Protein AF-A0A350AGD7-F1 (afdb_monomer_lite)

Foldseek 3Di:
DQAAAPVQRWRWDWDADPVGDIDIDIDDGDDPPDPPDDDDDDDPPDQRRGGVVNDDDDPCVVPPD

Secondary structure (DSSP, 8-state):
--EE-STT--EEEEEE-TT--EEEEEE------STT-PPPP--TT-TTTT-TT-PPPPHHHHH--

pLDDT: mean 95.66, std 3.43, range [76.12, 98.44]

Structure (mmCIF, N/CA/C/O backbone):
data_AF-A0A350AGD7-F1
#
_entry.id   AF-A0A350AGD7-F1
#
loop_
_atom_site.group_PDB
_atom_site.id
_atom_site.type_symbol
_atom_site.label_atom_id
_atom_site.label_alt_id
_atom_site.label_comp_id
_atom_site.label_asym_id
_atom_site.label_entity_id
_atom_site.label_seq_id
_atom_site.pdbx_PDB_ins_code
_atom_site.Cartn_x
_atom_site.Cartn_y
_atom_site.Cartn_z
_atom_site.occupancy
_atom_site.B_iso_or_equiv
_atom_site.auth_seq_id
_atom_site.auth_comp_id
_atom_site.auth_asym_id
_atom_site.auth_atom_id
_atom_site.pdbx_PDB_model_num
ATOM 1 N N . GLY A 1 1 ? -4.163 6.592 6.183 1.00 88.25 1 GLY A N 1
ATOM 2 C CA . GLY A 1 1 ? -3.916 7.400 4.976 1.00 88.25 1 GLY A CA 1
ATOM 3 C C . GLY A 1 1 ? -4.722 8.694 5.030 1.00 88.25 1 GLY A C 1
ATOM 4 O O . GLY A 1 1 ? -5.308 8.943 6.078 1.00 88.25 1 GLY A O 1
ATOM 5 N N . PRO A 1 2 ? -4.758 9.486 3.940 1.00 95.38 2 PRO A N 1
ATOM 6 C CA . PRO A 1 2 ? -4.220 9.105 2.639 1.00 95.38 2 PRO A CA 1
ATOM 7 C C . PRO A 1 2 ? -2.691 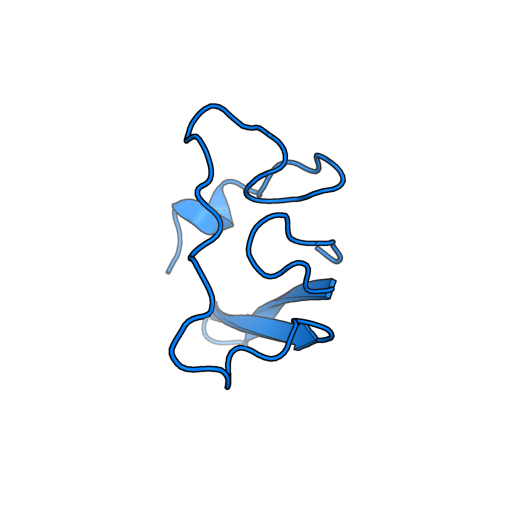8.983 2.645 1.00 95.38 2 PRO A C 1
ATOM 9 O O . PRO A 1 2 ? -2.027 9.505 3.539 1.00 95.38 2 PRO A O 1
ATOM 12 N N . GLY A 1 3 ? -2.141 8.231 1.699 1.00 96.38 3 GLY A N 1
ATOM 13 C CA . GLY A 1 3 ? -0.703 8.015 1.580 1.00 96.38 3 GLY A CA 1
ATOM 14 C C . GLY A 1 3 ? -0.304 7.526 0.195 1.00 96.38 3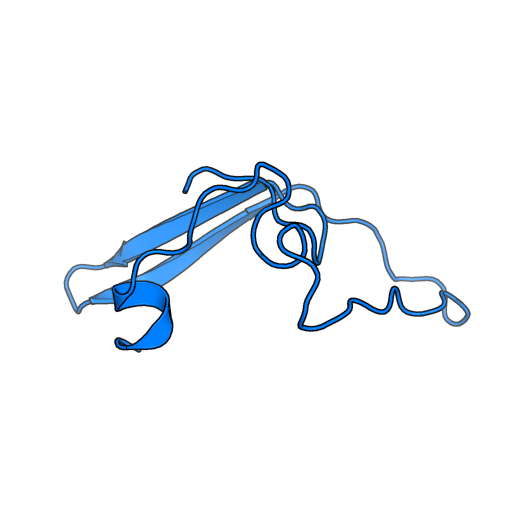 GLY A C 1
ATOM 15 O O . GLY A 1 3 ? -1.151 7.269 -0.656 1.00 96.38 3 GLY A O 1
ATOM 16 N N . ARG A 1 4 ? 1.003 7.394 -0.019 1.00 97.81 4 ARG A N 1
ATOM 17 C CA . ARG A 1 4 ? 1.590 6.727 -1.184 1.00 97.81 4 ARG A CA 1
ATOM 18 C C . ARG A 1 4 ? 2.212 5.423 -0.714 1.00 97.81 4 ARG A C 1
ATOM 20 O O . ARG A 1 4 ? 3.015 5.465 0.217 1.00 97.81 4 ARG A O 1
ATOM 27 N N . HIS A 1 5 ? 1.846 4.287 -1.289 1.00 97.88 5 HIS A N 1
ATOM 28 C CA . HIS A 1 5 ? 2.517 3.032 -0.971 1.00 97.88 5 HIS A CA 1
ATOM 29 C C . HIS A 1 5 ? 3.909 2.981 -1.605 1.00 97.88 5 HIS A C 1
ATOM 31 O O . HIS A 1 5 ? 4.113 3.531 -2.683 1.00 97.88 5 HIS A O 1
ATOM 37 N N . GLY A 1 6 ? 4.860 2.314 -0.944 1.00 96.69 6 GLY A N 1
ATOM 38 C CA . GLY A 1 6 ? 6.099 1.893 -1.606 1.00 96.69 6 GLY A CA 1
ATOM 39 C C . GLY A 1 6 ? 5.800 0.751 -2.574 1.00 96.69 6 GLY A C 1
ATOM 40 O O . GLY A 1 6 ? 5.907 0.905 -3.789 1.00 96.69 6 GLY A O 1
ATOM 41 N N . ILE A 1 7 ? 5.320 -0.376 -2.038 1.00 97.12 7 ILE A N 1
ATOM 42 C CA . ILE A 1 7 ? 4.774 -1.479 -2.846 1.00 97.12 7 ILE A CA 1
ATOM 43 C C . ILE A 1 7 ? 3.595 -0.962 -3.674 1.00 97.12 7 ILE A C 1
ATOM 45 O O . ILE A 1 7 ? 2.710 -0.319 -3.132 1.00 97.12 7 ILE A O 1
ATOM 49 N N . SER A 1 8 ? 3.556 -1.267 -4.972 1.00 97.62 8 SER A N 1
ATOM 50 C CA . SER A 1 8 ? 2.536 -0.810 -5.937 1.00 97.62 8 SER A CA 1
ATOM 51 C C . SER A 1 8 ? 2.521 0.690 -6.268 1.00 97.62 8 SER A C 1
ATOM 53 O O . SER A 1 8 ? 1.820 1.113 -7.170 1.00 97.62 8 SER A O 1
ATOM 55 N N . ASN A 1 9 ? 3.285 1.540 -5.571 1.00 97.50 9 ASN A N 1
ATOM 56 C CA . ASN A 1 9 ? 3.338 2.984 -5.853 1.00 97.50 9 ASN A CA 1
ATOM 57 C C . ASN A 1 9 ? 1.969 3.714 -5.825 1.00 97.50 9 ASN A C 1
ATOM 59 O O . ASN A 1 9 ? 1.861 4.873 -6.230 1.00 97.50 9 ASN A O 1
ATOM 63 N N . ALA A 1 10 ? 0.905 3.083 -5.337 1.00 98.19 10 ALA A N 1
ATOM 64 C CA . ALA A 1 10 ? -0.429 3.649 -5.418 1.00 98.19 10 ALA A CA 1
ATOM 65 C C . ALA A 1 10 ? -0.681 4.736 -4.382 1.00 98.19 10 ALA A C 1
ATOM 67 O O . ALA A 1 10 ? -0.124 4.736 -3.280 1.00 98.19 10 ALA A O 1
ATOM 68 N N . PHE A 1 11 ? -1.550 5.675 -4.742 1.00 98.19 11 PHE A N 1
ATOM 69 C CA . PHE A 1 11 ? -2.168 6.563 -3.776 1.00 98.19 11 PHE A CA 1
ATOM 70 C C . PHE A 1 11 ? -3.326 5.810 -3.124 1.00 98.19 11 PHE A C 1
ATOM 72 O O . PHE A 1 11 ? -4.177 5.262 -3.826 1.00 98.19 11 PHE A O 1
ATOM 79 N N . PHE A 1 12 ? -3.343 5.771 -1.796 1.00 97.88 12 PHE A N 1
ATOM 80 C CA . PHE A 1 12 ? -4.258 4.917 -1.048 1.00 97.88 12 PHE A CA 1
ATOM 81 C C . PHE A 1 12 ? -4.940 5.647 0.106 1.00 97.88 12 PHE A C 1
ATOM 83 O O . PHE A 1 12 ? -4.383 6.574 0.706 1.00 97.88 12 PHE A O 1
ATOM 90 N N . LEU A 1 13 ? -6.123 5.162 0.478 1.00 97.69 13 LEU A N 1
ATOM 91 C CA . LEU A 1 13 ? -6.836 5.508 1.703 1.00 97.69 13 LEU A CA 1
ATOM 92 C C . LEU A 1 13 ? -7.547 4.265 2.254 1.00 97.69 13 LEU A C 1
ATOM 94 O O . LEU A 1 13 ? -8.298 3.618 1.536 1.00 97.69 13 LEU A O 1
ATOM 98 N N . TYR A 1 14 ? -7.356 3.974 3.543 1.00 97.50 14 TYR A N 1
ATOM 99 C CA . TYR A 1 14 ? -8.119 2.945 4.254 1.00 97.50 14 TYR A CA 1
ATOM 100 C C . TYR A 1 14 ? -9.245 3.589 5.060 1.00 97.50 14 TYR A C 1
ATOM 102 O O . TYR A 1 14 ? -8.991 4.532 5.815 1.00 97.50 14 TYR A O 1
ATOM 110 N N . ILE A 1 15 ? -10.455 3.053 4.925 1.00 97.62 15 ILE A N 1
ATOM 111 C CA . ILE A 1 15 ? -11.641 3.402 5.717 1.00 97.62 15 ILE A CA 1
ATOM 112 C C . ILE A 1 15 ? -12.259 2.128 6.312 1.00 97.62 15 ILE A C 1
ATOM 114 O O . ILE A 1 15 ? -11.878 1.018 5.935 1.00 97.62 15 ILE A O 1
ATOM 118 N N . ARG A 1 16 ? -13.202 2.285 7.244 1.00 97.12 16 ARG A N 1
ATOM 119 C CA . ARG A 1 16 ? -14.041 1.190 7.745 1.00 97.12 16 ARG A CA 1
ATOM 120 C C . ARG A 1 16 ? -15.508 1.484 7.465 1.00 97.12 16 ARG A C 1
ATOM 122 O O . ARG A 1 16 ? -15.921 2.640 7.566 1.00 97.12 16 ARG A O 1
ATOM 129 N N . ASP A 1 17 ? -16.259 0.454 7.102 1.00 97.69 17 ASP A N 1
ATOM 130 C CA . ASP A 1 17 ? -17.716 0.527 6.995 1.00 97.69 17 ASP A CA 1
ATOM 131 C C . ASP A 1 17 ? -18.386 0.433 8.392 1.00 97.69 17 ASP A C 1
ATOM 133 O O . ASP A 1 17 ? -17.679 0.336 9.403 1.00 97.69 17 ASP A O 1
ATOM 137 N N . PRO A 1 18 ? -19.728 0.503 8.494 1.00 98.31 18 PRO A N 1
ATOM 138 C CA . PRO A 1 18 ? -20.426 0.420 9.780 1.00 98.31 18 PRO A CA 1
ATOM 139 C C . PRO A 1 18 ? -20.215 -0.888 10.556 1.00 98.31 18 PRO A C 1
ATOM 141 O O . PRO A 1 18 ? -20.269 -0.858 11.785 1.00 98.31 18 PRO A O 1
ATOM 144 N N . ASP A 1 19 ? -19.952 -2.000 9.865 1.00 97.44 19 ASP A N 1
ATOM 145 C CA . ASP A 1 19 ? -19.678 -3.311 10.473 1.00 97.44 19 ASP A CA 1
ATOM 146 C C . ASP A 1 19 ? -18.185 -3.499 10.798 1.00 97.44 19 ASP A C 1
ATOM 148 O O . ASP A 1 19 ? -17.766 -4.503 11.377 1.00 97.44 19 ASP A O 1
ATOM 152 N N . GLY A 1 20 ? -17.368 -2.498 10.472 1.00 96.25 20 GLY A N 1
ATOM 153 C CA . GLY A 1 20 ? -15.943 -2.475 10.735 1.00 96.25 20 GLY A CA 1
ATOM 154 C C . GLY A 1 20 ? -15.105 -3.122 9.639 1.00 96.25 20 GLY A C 1
ATOM 155 O O . GLY A 1 20 ? -13.895 -3.197 9.819 1.00 96.25 20 GLY A O 1
ATOM 156 N N . HIS A 1 21 ? -15.657 -3.537 8.500 1.00 96.88 21 HIS A N 1
ATOM 157 C CA . HIS A 1 21 ? -14.866 -4.078 7.397 1.00 96.88 21 HIS A CA 1
ATOM 158 C C . HIS A 1 21 ? -13.930 -3.014 6.819 1.00 96.88 21 HIS A C 1
ATOM 160 O O . HIS A 1 21 ? -14.336 -1.886 6.523 1.00 96.88 21 HIS A O 1
ATOM 166 N N . ARG A 1 22 ? -12.648 -3.363 6.658 1.00 97.75 22 ARG A N 1
ATOM 167 C CA . ARG A 1 22 ? -11.653 -2.464 6.068 1.00 97.75 22 ARG A CA 1
ATOM 168 C C . ARG A 1 22 ? -11.823 -2.397 4.555 1.00 97.75 22 ARG A C 1
ATOM 170 O O . ARG A 1 22 ? -11.752 -3.411 3.870 1.00 97.75 22 ARG A O 1
ATOM 177 N N . ILE A 1 23 ? -11.950 -1.179 4.039 1.00 98.06 23 ILE A N 1
ATOM 178 C CA . ILE A 1 23 ? -12.026 -0.890 2.606 1.00 98.06 23 ILE A CA 1
ATOM 179 C C . ILE A 1 23 ? -10.827 -0.030 2.217 1.00 98.06 23 ILE A C 1
ATOM 181 O O . ILE A 1 23 ? -10.497 0.944 2.899 1.00 98.06 23 ILE A O 1
ATOM 185 N N . GLU A 1 24 ? -10.187 -0.384 1.107 1.00 98.25 24 GLU A N 1
ATOM 186 C CA . GLU A 1 24 ? -9.115 0.392 0.494 1.00 98.25 24 GLU A CA 1
ATOM 187 C C . GLU A 1 24 ? -9.625 1.129 -0.746 1.00 98.25 24 GLU A C 1
ATOM 189 O O . GLU A 1 24 ? -10.153 0.526 -1.677 1.00 98.25 24 GLU A O 1
ATOM 194 N N . ILE A 1 25 ? -9.446 2.448 -0.763 1.00 98.44 25 ILE A N 1
ATOM 195 C CA . ILE A 1 25 ? -9.590 3.275 -1.958 1.00 98.44 25 ILE A CA 1
ATOM 196 C C . ILE A 1 25 ? -8.196 3.432 -2.554 1.00 98.44 25 ILE A C 1
ATOM 198 O O . ILE A 1 25 ? -7.290 3.923 -1.878 1.00 98.44 25 ILE A O 1
ATOM 202 N N . TYR A 1 26 ? -8.039 3.024 -3.809 1.00 98.38 26 TYR A N 1
ATOM 203 C CA . TYR A 1 26 ? -6.744 2.763 -4.425 1.00 98.38 26 TYR A CA 1
ATOM 204 C C . TYR A 1 26 ? -6.675 3.335 -5.844 1.00 98.38 26 TYR A C 1
ATOM 206 O O . TYR A 1 26 ? -7.592 3.120 -6.641 1.00 98.38 26 TYR A O 1
ATOM 214 N N . CYS A 1 27 ? -5.595 4.043 -6.189 1.00 98.19 27 CYS A N 1
ATOM 215 C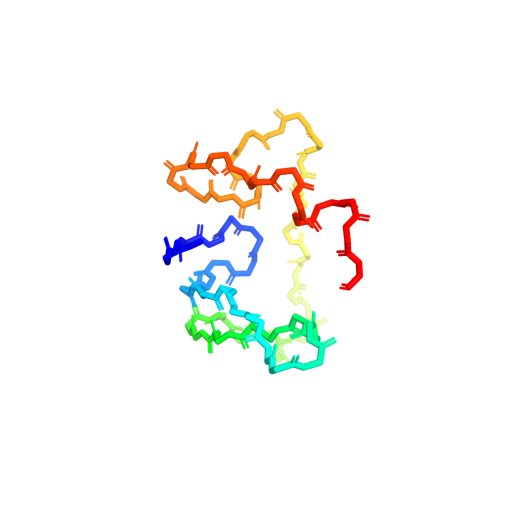 CA . CYS A 1 27 ? -5.353 4.470 -7.567 1.00 98.19 27 CYS A CA 1
ATOM 216 C C . CYS A 1 27 ? -3.868 4.645 -7.918 1.00 98.19 27 CYS A C 1
ATOM 218 O O . CYS A 1 27 ?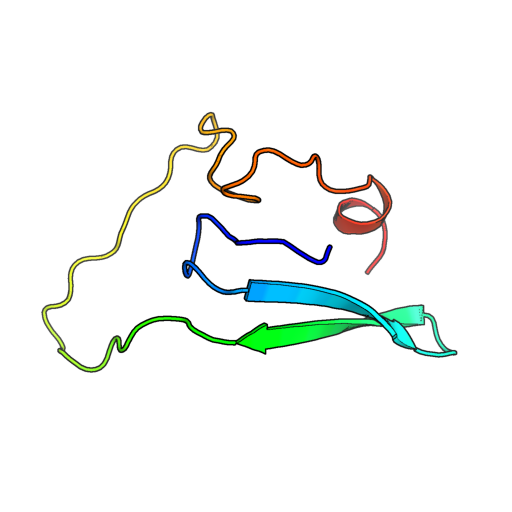 -3.014 4.867 -7.058 1.00 98.19 27 CYS A O 1
ATOM 220 N N . SER A 1 28 ? -3.587 4.619 -9.224 1.00 97.75 28 SER A N 1
ATOM 221 C CA . SER A 1 28 ? -2.274 4.922 -9.810 1.00 97.75 28 SER A CA 1
ATOM 222 C C . SER A 1 28 ? -1.150 3.935 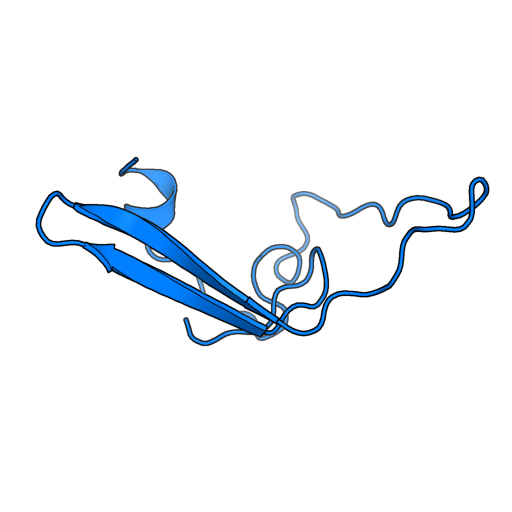-9.455 1.00 97.75 28 SER A C 1
ATOM 224 O O 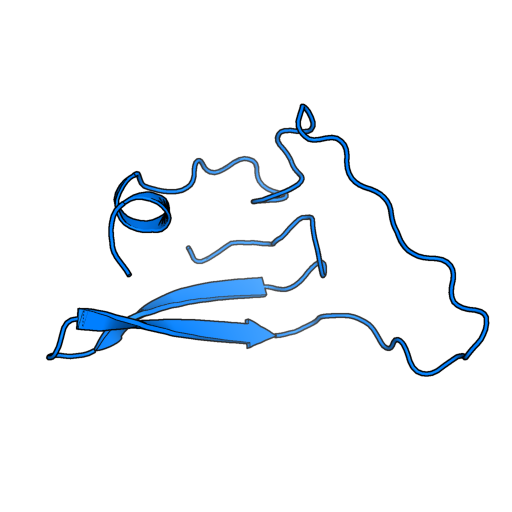. SER A 1 28 ? -0.050 4.367 -9.107 1.00 97.75 28 SER A O 1
ATOM 226 N N . ASP A 1 29 ? -1.425 2.633 -9.575 1.00 98.12 29 ASP A N 1
ATOM 227 C CA . ASP A 1 29 ? -0.383 1.609 -9.778 1.00 98.12 29 ASP A CA 1
ATOM 228 C C . ASP A 1 29 ? 0.189 1.693 -11.211 1.00 98.12 29 ASP A C 1
ATOM 230 O O . ASP A 1 29 ? -0.120 2.616 -11.974 1.00 98.12 29 ASP A O 1
ATOM 234 N N . TYR A 1 30 ? 1.008 0.722 -11.595 1.00 96.88 30 TYR A N 1
ATOM 235 C CA . TYR A 1 30 ? 1.577 0.550 -12.925 1.00 96.88 30 TYR A CA 1
ATOM 236 C C . TYR A 1 30 ? 1.036 -0.703 -13.631 1.00 96.88 30 TYR A C 1
ATOM 238 O O . TYR A 1 30 ? 0.452 -1.601 -13.029 1.00 96.88 30 TYR A O 1
ATOM 246 N N . GLN A 1 31 ? 1.210 -0.755 -14.953 1.00 97.62 31 GLN A N 1
ATOM 247 C CA . GLN A 1 31 ? 0.843 -1.926 -15.748 1.00 97.62 31 GLN A CA 1
ATOM 248 C C . GLN A 1 31 ? 1.862 -3.052 -15.552 1.00 97.62 31 GLN A C 1
ATOM 250 O O . GLN A 1 31 ? 3.067 -2.819 -15.594 1.00 97.62 31 GLN A O 1
ATOM 255 N N . THR A 1 32 ? 1.362 -4.276 -15.393 1.00 97.69 32 THR A N 1
ATOM 256 C CA . THR A 1 32 ? 2.159 -5.504 -15.219 1.00 97.69 32 THR A CA 1
ATOM 257 C C . THR A 1 32 ? 1.860 -6.540 -16.305 1.00 97.69 32 THR A C 1
ATOM 259 O O . THR A 1 32 ? 1.878 -7.742 -16.065 1.00 97.69 32 THR A O 1
ATOM 262 N N . VAL A 1 33 ? 1.507 -6.062 -17.501 1.00 97.81 33 VAL A N 1
ATOM 263 C CA . VAL A 1 33 ? 0.975 -6.898 -18.591 1.00 97.81 33 VAL A CA 1
ATOM 264 C C . VAL A 1 33 ? 2.051 -7.652 -19.370 1.00 97.81 33 VAL A C 1
ATOM 266 O O . VAL A 1 33 ? 1.736 -8.659 -20.004 1.00 97.81 33 VAL A O 1
ATOM 269 N N . ASP A 1 34 ? 3.298 -7.183 -19.319 1.00 98.12 34 ASP A N 1
ATOM 270 C CA . ASP A 1 34 ? 4.417 -7.817 -20.010 1.00 98.12 34 ASP A CA 1
ATOM 271 C C . ASP A 1 34 ? 4.851 -9.089 -19.258 1.00 98.12 34 ASP A C 1
ATOM 273 O O . ASP A 1 34 ? 5.073 -9.043 -18.043 1.00 98.12 34 ASP A O 1
ATOM 277 N N . PRO A 1 35 ? 4.970 -10.243 -19.943 1.00 97.44 35 PRO A N 1
ATOM 278 C CA . PRO A 1 35 ? 5.233 -11.530 -19.296 1.00 97.44 35 PRO A CA 1
ATOM 279 C C . PRO A 1 35 ? 6.649 -11.650 -18.715 1.00 97.44 35 PRO A C 1
ATOM 281 O O . PRO A 1 35 ? 6.902 -12.546 -17.912 1.00 97.44 35 PRO A O 1
ATOM 284 N N . ASP A 1 36 ? 7.568 -10.783 -19.135 1.00 97.69 36 ASP A N 1
ATOM 285 C CA . ASP A 1 36 ? 8.961 -10.702 -18.698 1.00 97.69 36 ASP A CA 1
ATOM 286 C C . ASP A 1 36 ? 9.216 -9.551 -17.711 1.00 97.69 36 ASP A C 1
ATOM 288 O O . ASP A 1 36 ? 10.367 -9.270 -17.371 1.00 97.69 36 ASP A O 1
ATOM 292 N N . LEU A 1 37 ? 8.163 -8.889 -17.212 1.00 97.62 37 LEU A N 1
ATOM 293 C CA . LEU A 1 37 ? 8.315 -7.871 -16.178 1.00 97.62 37 LEU A CA 1
ATOM 294 C C . LEU A 1 37 ? 8.854 -8.495 -14.883 1.00 97.62 37 LEU A C 1
ATOM 296 O O . LEU A 1 37 ? 8.164 -9.227 -14.170 1.00 97.62 37 LEU A O 1
ATOM 300 N N . GLU A 1 38 ? 10.093 -8.147 -14.546 1.00 97.94 38 GLU A N 1
ATOM 301 C CA . GLU A 1 38 ? 10.743 -8.629 -13.332 1.00 97.94 38 GLU A CA 1
ATOM 302 C C . GLU A 1 38 ? 10.119 -8.026 -12.058 1.00 97.94 38 GLU A C 1
ATOM 304 O O . GLU A 1 38 ? 9.836 -6.824 -11.993 1.00 97.94 38 GLU A O 1
ATOM 309 N N . PRO A 1 39 ? 9.947 -8.820 -10.985 1.00 96.62 39 PRO A N 1
ATOM 310 C CA . PRO A 1 39 ? 9.340 -8.343 -9.752 1.00 96.62 39 PRO A CA 1
ATOM 311 C C . PRO A 1 39 ? 10.264 -7.390 -8.987 1.00 96.62 39 PRO A C 1
ATOM 313 O O . PRO A 1 39 ? 11.435 -7.686 -8.721 1.00 96.62 39 PRO A O 1
ATOM 316 N N . ILE A 1 40 ? 9.697 -6.284 -8.502 1.00 96.75 40 ILE A N 1
ATOM 317 C CA . ILE A 1 40 ? 10.376 -5.388 -7.561 1.00 96.75 40 ILE A CA 1
ATOM 318 C C . ILE A 1 40 ? 10.401 -6.047 -6.176 1.00 96.75 40 ILE A C 1
ATOM 320 O O . ILE A 1 40 ? 9.362 -6.287 -5.557 1.00 96.75 40 ILE A O 1
ATOM 324 N N . ARG A 1 41 ? 11.604 -6.326 -5.661 1.00 96.69 41 ARG A N 1
ATOM 325 C CA . ARG A 1 41 ? 11.802 -6.950 -4.344 1.00 96.69 41 ARG A CA 1
ATOM 326 C C . ARG A 1 41 ? 12.046 -5.893 -3.273 1.00 96.69 41 ARG A C 1
ATOM 328 O O . ARG A 1 41 ? 12.956 -5.081 -3.398 1.00 96.69 41 ARG A O 1
ATOM 335 N N . TRP A 1 42 ? 11.288 -5.965 -2.184 1.00 96.00 42 TRP A N 1
ATOM 336 C CA . TRP A 1 42 ? 11.406 -5.042 -1.056 1.00 96.00 42 TRP A CA 1
ATOM 337 C C . TRP A 1 42 ? 11.959 -5.740 0.188 1.00 96.00 42 TRP A C 1
ATOM 339 O O . TRP A 1 42 ? 11.505 -6.821 0.564 1.00 96.00 42 TRP A O 1
ATOM 349 N N . SER A 1 43 ? 12.908 -5.098 0.872 1.00 96.06 43 SER A N 1
ATOM 350 C CA . SER A 1 43 ? 13.423 -5.582 2.156 1.00 96.06 43 SER A CA 1
ATOM 351 C C . SER A 1 43 ? 12.396 -5.377 3.265 1.00 96.06 43 SER A C 1
ATOM 353 O O . SER A 1 43 ? 11.769 -4.322 3.347 1.00 96.06 43 SER A O 1
ATOM 355 N N . LEU A 1 44 ? 12.285 -6.335 4.193 1.00 92.25 44 LEU A N 1
ATOM 356 C CA . LEU A 1 44 ? 11.462 -6.168 5.398 1.00 92.25 44 LEU A CA 1
ATOM 357 C C . LEU A 1 44 ? 11.923 -4.999 6.280 1.00 92.25 44 LEU A C 1
ATOM 359 O O . LEU A 1 44 ? 11.106 -4.416 6.993 1.00 92.25 44 LEU A O 1
ATOM 363 N N . LYS A 1 45 ? 13.207 -4.639 6.189 1.00 93.94 45 LYS A N 1
ATOM 364 C CA . LYS A 1 45 ? 13.825 -3.531 6.927 1.00 93.94 45 LYS A CA 1
ATOM 365 C C . LYS A 1 45 ? 13.681 -2.180 6.227 1.00 93.94 45 LYS A C 1
ATOM 367 O O . LYS A 1 45 ? 14.094 -1.178 6.796 1.00 93.94 45 LYS A O 1
ATOM 372 N N . ASP A 1 46 ? 13.139 -2.150 5.012 1.00 93.62 46 ASP A N 1
ATOM 373 C CA . ASP A 1 46 ? 12.901 -0.903 4.294 1.00 93.62 46 ASP A CA 1
ATOM 374 C C . ASP A 1 46 ? 11.666 -0.187 4.877 1.00 93.62 46 ASP A C 1
ATOM 376 O O . ASP A 1 46 ? 10.557 -0.732 4.778 1.00 93.62 46 ASP A O 1
ATOM 380 N N . PRO A 1 47 ? 11.829 1.004 5.487 1.00 90.56 47 PRO A N 1
ATOM 381 C CA . PRO A 1 47 ? 10.719 1.746 6.075 1.00 90.56 47 PRO A CA 1
ATOM 382 C C . PRO A 1 47 ? 9.753 2.305 5.023 1.00 90.56 47 PRO A C 1
ATOM 384 O O . PRO A 1 47 ? 8.587 2.529 5.339 1.00 90.56 47 PRO A O 1
ATOM 387 N N . GLN A 1 48 ? 10.197 2.498 3.777 1.00 94.19 48 GLN A N 1
ATOM 388 C CA . GLN A 1 48 ? 9.371 3.053 2.703 1.00 94.19 48 GLN A CA 1
ATOM 389 C C . GLN A 1 48 ? 8.481 2.004 2.029 1.00 94.19 48 GLN A C 1
ATOM 391 O O . GLN A 1 48 ? 7.565 2.359 1.290 1.00 94.19 48 GLN A O 1
ATOM 396 N N . ARG A 1 49 ? 8.694 0.711 2.315 1.00 95.00 49 ARG A N 1
ATOM 397 C CA . ARG A 1 49 ? 7.943 -0.399 1.710 1.00 95.00 49 ARG A CA 1
ATOM 398 C C . ARG A 1 49 ? 6.427 -0.256 1.877 1.00 95.00 49 ARG A C 1
ATOM 400 O O . ARG A 1 49 ? 5.681 -0.517 0.937 1.00 95.00 49 ARG A O 1
ATOM 407 N N . GLN A 1 50 ? 5.971 0.127 3.070 1.00 91.81 50 GLN A N 1
ATOM 408 C CA . GLN A 1 50 ? 4.540 0.252 3.379 1.00 91.81 50 GLN A CA 1
ATOM 409 C C . GLN A 1 50 ? 3.991 1.617 2.965 1.00 91.81 50 GLN A C 1
ATOM 411 O O . GLN A 1 50 ? 2.974 1.694 2.275 1.00 91.81 50 GLN A O 1
ATOM 416 N N . THR A 1 51 ? 4.679 2.689 3.360 1.00 94.38 51 THR A N 1
ATOM 417 C CA . THR A 1 51 ? 4.329 4.064 3.009 1.00 94.38 51 THR A CA 1
ATOM 418 C C . THR A 1 51 ? 5.575 4.779 2.496 1.00 94.38 51 THR A C 1
ATOM 420 O O . THR A 1 51 ? 6.552 4.976 3.215 1.00 94.38 51 THR A O 1
ATOM 423 N N . LEU A 1 52 ? 5.546 5.208 1.237 1.00 94.94 52 LEU A N 1
ATOM 424 C CA . LEU A 1 52 ? 6.665 5.895 0.595 1.00 94.94 52 LEU A CA 1
ATOM 425 C C . LEU A 1 52 ? 7.019 7.201 1.324 1.00 94.94 52 LEU A C 1
ATOM 427 O O . LEU A 1 52 ? 8.176 7.598 1.387 1.00 94.94 52 LEU A O 1
ATOM 431 N N . TRP A 1 53 ? 6.017 7.859 1.911 1.00 94.69 53 TRP A N 1
ATOM 432 C CA . TRP A 1 53 ? 6.184 9.101 2.671 1.00 94.69 53 TRP A CA 1
ATOM 433 C C . TRP A 1 53 ? 6.569 8.882 4.144 1.00 94.69 53 TRP A C 1
ATOM 435 O O . TRP A 1 53 ? 6.672 9.848 4.892 1.00 94.69 53 TRP A O 1
ATOM 445 N N . GLY A 1 54 ? 6.760 7.632 4.581 1.00 91.12 54 GLY A N 1
ATOM 446 C CA . GLY A 1 54 ? 7.252 7.300 5.922 1.00 91.12 54 GLY A CA 1
ATOM 447 C C . GLY A 1 54 ? 6.234 7.440 7.059 1.00 91.12 54 GLY A C 1
ATOM 448 O O . GLY A 1 54 ? 6.605 7.320 8.225 1.00 91.12 54 GLY A O 1
ATOM 449 N N . ALA A 1 55 ? 4.954 7.677 6.757 1.00 91.75 55 ALA A N 1
ATOM 450 C CA . ALA A 1 55 ? 3.899 7.669 7.766 1.00 91.75 55 ALA A CA 1
ATOM 451 C C . ALA A 1 55 ? 3.730 6.258 8.352 1.00 91.75 55 ALA A C 1
ATOM 453 O O . ALA A 1 55 ? 3.512 5.296 7.613 1.00 91.75 55 ALA A O 1
ATOM 454 N N . LEU A 1 56 ? 3.797 6.129 9.676 1.00 90.69 56 LEU A N 1
ATOM 455 C CA . LEU A 1 56 ? 3.610 4.838 10.334 1.00 90.69 56 LEU A CA 1
ATOM 456 C C . LEU A 1 56 ? 2.177 4.336 10.135 1.00 90.69 56 LEU A C 1
ATOM 458 O O . LEU A 1 56 ? 1.211 5.086 10.305 1.00 90.69 56 LEU A O 1
ATOM 462 N N . ALA A 1 57 ? 2.037 3.054 9.805 1.00 91.06 57 ALA A N 1
ATOM 463 C CA . ALA A 1 57 ? 0.735 2.409 9.804 1.00 91.06 57 ALA A CA 1
ATOM 464 C C . ALA A 1 57 ? 0.186 2.351 11.246 1.00 91.06 57 ALA A C 1
ATOM 466 O O . ALA A 1 57 ? 0.935 2.025 12.174 1.00 91.06 57 ALA A O 1
ATOM 467 N N . PRO A 1 58 ? -1.101 2.675 11.466 1.00 92.88 58 PRO A N 1
ATOM 468 C CA . PRO A 1 58 ? -1.705 2.563 12.787 1.00 92.88 58 PRO A CA 1
ATOM 469 C C . PRO A 1 58 ? -1.758 1.094 13.223 1.00 92.88 58 PRO A C 1
ATOM 471 O O . PRO A 1 58 ? -1.912 0.206 12.387 1.00 92.88 58 PRO A O 1
ATOM 474 N N . LYS A 1 59 ? -1.679 0.831 14.534 1.00 95.56 59 LYS A N 1
ATOM 475 C CA . LYS A 1 59 ? -1.716 -0.539 15.086 1.00 95.56 59 LYS A CA 1
ATOM 476 C C . LYS A 1 59 ? -2.942 -1.335 14.644 1.00 95.56 59 LYS A C 1
ATOM 478 O O . LYS A 1 59 ? -2.805 -2.493 14.265 1.00 95.56 59 LYS A O 1
ATOM 483 N N . SER A 1 60 ? -4.101 -0.678 14.590 1.00 94.62 60 SER A N 1
ATOM 484 C CA . SER A 1 60 ? -5.354 -1.265 14.111 1.00 94.62 60 SER A CA 1
ATOM 485 C C . SER A 1 60 ? -5.240 -1.849 12.704 1.00 94.62 60 SER A C 1
ATOM 487 O O . SER A 1 60 ? -5.924 -2.815 12.398 1.00 94.62 60 SER A O 1
ATOM 489 N N . TRP A 1 61 ? -4.338 -1.335 11.858 1.00 94.38 61 TRP A N 1
ATOM 490 C CA . TRP A 1 61 ? -4.088 -1.910 10.536 1.00 94.38 61 TRP A CA 1
ATOM 491 C C . TRP A 1 61 ? -3.551 -3.349 10.620 1.00 94.38 61 TRP A C 1
ATOM 493 O O . TRP A 1 61 ? -3.893 -4.185 9.787 1.00 94.38 61 TRP A O 1
ATOM 503 N N . PHE A 1 62 ? -2.745 -3.647 11.641 1.00 93.81 62 PHE A N 1
ATOM 504 C CA . PHE A 1 62 ? -2.143 -4.962 11.868 1.00 93.81 62 PHE A CA 1
ATOM 505 C C . PHE A 1 62 ? -2.994 -5.878 12.753 1.00 93.81 62 PHE A C 1
ATOM 507 O O . PHE A 1 62 ? -2.937 -7.093 12.597 1.00 93.81 62 PHE A O 1
ATOM 514 N N . GLU A 1 63 ? -3.722 -5.306 13.711 1.00 96.25 63 GLU A N 1
ATOM 515 C CA . GLU A 1 63 ? -4.374 -6.058 14.793 1.00 96.25 63 GLU A CA 1
ATOM 516 C C . GLU A 1 63 ? -5.846 -6.381 14.506 1.00 96.25 63 GLU A C 1
ATOM 518 O O . GLU A 1 63 ? -6.387 -7.340 15.049 1.00 96.25 63 GLU A O 1
ATOM 523 N N . GLU A 1 64 ? -6.496 -5.602 13.646 1.00 92.75 64 GLU A N 1
ATOM 524 C CA . GLU A 1 64 ? -7.918 -5.743 13.345 1.00 92.75 64 GLU A CA 1
ATOM 525 C C . GLU A 1 64 ? -8.092 -6.167 11.880 1.00 92.75 64 GLU A C 1
ATOM 527 O O . GLU A 1 64 ? -7.524 -5.529 10.987 1.00 92.75 64 GLU A O 1
ATOM 532 N N . GLY A 1 65 ? -8.877 -7.222 11.639 1.00 76.12 65 GLY A N 1
ATOM 533 C CA . GLY A 1 65 ? -9.311 -7.643 10.299 1.00 76.12 65 GLY A CA 1
ATOM 534 C C . GLY A 1 65 ? -10.297 -6.681 9.650 1.00 76.12 65 GLY A C 1
ATOM 535 O O . GLY A 1 65 ? -10.849 -5.806 10.363 1.00 76.12 65 GLY A O 1
#

Sequence (65 aa):
GPGRHGISNAFFLYIRDPDGHRIEIYCSDYQTVDPDLEPIRWSLKDPQRQTLWGALAPKSWFEEG

Radius of gyration: 13.68 Å; chains: 1; bounding box: 34×21×35 Å